Protein AF-A0AAN4Z8F4-F1 (afdb_monomer_lite)

Structure (mmCIF, N/CA/C/O backbone):
data_AF-A0AAN4Z8F4-F1
#
_entry.id   AF-A0AAN4Z8F4-F1
#
loop_
_atom_site.group_PDB
_atom_site.id
_atom_site.type_symbol
_atom_site.label_atom_id
_atom_site.label_alt_id
_atom_site.label_comp_id
_atom_site.label_asym_id
_atom_site.label_entity_id
_atom_site.label_seq_id
_atom_site.pdbx_PDB_ins_code
_atom_site.Cartn_x
_atom_site.Cartn_y
_atom_site.Cartn_z
_atom_site.occupancy
_atom_site.B_iso_or_equiv
_atom_site.auth_seq_id
_atom_site.auth_comp_id
_atom_site.auth_asym_id
_atom_site.auth_atom_id
_atom_site.pdbx_PDB_model_num
ATOM 1 N N . VAL A 1 1 ? -68.198 -6.131 47.962 1.00 41.53 1 VAL A N 1
ATOM 2 C CA . VAL A 1 1 ? -67.779 -7.449 48.495 1.00 41.53 1 VAL A CA 1
ATOM 3 C C . VAL A 1 1 ? -66.376 -7.257 49.065 1.00 41.53 1 VAL A C 1
ATOM 5 O O . VAL A 1 1 ? -65.477 -6.987 48.289 1.00 41.53 1 VAL A O 1
ATOM 8 N N . PHE A 1 2 ? -66.270 -6.880 50.350 1.00 31.88 2 PHE A N 1
ATOM 9 C CA . PHE A 1 2 ? -65.796 -7.750 51.455 1.00 31.88 2 PHE A CA 1
ATOM 10 C C . PHE A 1 2 ? -64.406 -8.346 51.156 1.00 31.88 2 PHE A C 1
ATOM 12 O O . PHE A 1 2 ? -64.279 -9.039 50.162 1.00 31.88 2 PHE A O 1
ATOM 19 N N . ARG A 1 3 ? -63.332 -8.203 51.939 1.00 39.84 3 ARG A N 1
ATOM 20 C CA . ARG A 1 3 ? -63.046 -7.746 53.318 1.00 39.84 3 ARG A CA 1
ATOM 21 C C . ARG A 1 3 ? -61.502 -7.588 53.321 1.00 39.84 3 ARG A C 1
ATOM 23 O O . ARG A 1 3 ? -60.828 -8.451 52.782 1.00 39.84 3 ARG A O 1
ATOM 30 N N . MET A 1 4 ? -60.896 -6.451 53.650 1.00 32.91 4 MET A N 1
ATOM 31 C CA . MET A 1 4 ? -60.556 -5.985 55.000 1.00 32.91 4 MET A CA 1
ATOM 32 C C . MET A 1 4 ? -59.825 -7.013 55.885 1.00 32.91 4 MET A C 1
ATOM 34 O O . MET A 1 4 ? -60.344 -8.108 56.085 1.00 32.91 4 MET A O 1
ATOM 38 N N . GLN A 1 5 ? -58.757 -6.509 56.530 1.00 41.78 5 GLN A N 1
ATOM 39 C CA . GLN A 1 5 ? -58.074 -6.942 57.769 1.00 41.78 5 GLN A CA 1
ATOM 40 C C . GLN A 1 5 ? -56.706 -7.623 57.578 1.00 41.78 5 GLN A C 1
ATOM 42 O O . GLN A 1 5 ? -56.549 -8.465 56.713 1.00 41.78 5 GLN A O 1
ATOM 47 N N . SER A 1 6 ? -55.678 -7.351 58.382 1.00 38.28 6 SER A N 1
ATOM 48 C CA . SER A 1 6 ? -55.498 -6.386 59.473 1.00 38.28 6 SER A CA 1
ATOM 49 C C . SER A 1 6 ? -54.029 -6.422 59.907 1.00 38.28 6 SER A C 1
ATOM 51 O O . SER A 1 6 ? -53.338 -7.422 59.745 1.00 38.28 6 SER A O 1
ATOM 53 N N . ALA A 1 7 ? -53.610 -5.311 60.501 1.00 40.69 7 ALA A N 1
ATOM 54 C CA . ALA A 1 7 ? -52.393 -5.073 61.250 1.00 40.69 7 ALA A CA 1
ATOM 55 C C . ALA A 1 7 ? -51.992 -6.172 62.252 1.00 40.69 7 ALA A C 1
ATOM 57 O O . ALA A 1 7 ? -52.828 -6.685 62.995 1.00 40.69 7 ALA A O 1
ATOM 58 N N . ALA A 1 8 ? -50.678 -6.353 62.397 1.00 39.94 8 ALA A N 1
ATOM 59 C CA . ALA A 1 8 ? -50.023 -6.586 63.682 1.00 39.94 8 ALA A CA 1
ATOM 60 C C . ALA A 1 8 ? -48.643 -5.895 63.631 1.00 39.94 8 ALA A C 1
ATOM 62 O O . ALA A 1 8 ? -47.833 -6.179 62.760 1.00 39.94 8 ALA A O 1
ATOM 63 N N . LEU A 1 9 ? -48.467 -4.749 64.288 1.00 38.50 9 LEU A N 1
ATOM 64 C CA . LEU A 1 9 ? -48.119 -4.566 65.704 1.00 38.50 9 LEU A CA 1
ATOM 65 C C . LEU A 1 9 ? -46.617 -4.764 66.024 1.00 38.50 9 LEU A C 1
ATOM 67 O O . LEU A 1 9 ? -46.142 -5.877 66.172 1.00 38.50 9 LEU A O 1
ATOM 71 N N . ARG A 1 10 ? -45.950 -3.621 66.252 1.00 35.56 10 ARG A N 1
ATOM 72 C CA . ARG A 1 10 ? -45.164 -3.263 67.458 1.00 35.56 10 ARG A CA 1
ATOM 73 C C . ARG A 1 10 ? -44.037 -4.203 67.938 1.00 35.56 10 ARG A C 1
ATOM 75 O O . ARG A 1 10 ? -44.309 -5.199 68.585 1.00 35.56 10 ARG A O 1
ATOM 82 N N . SER A 1 11 ? -42.798 -3.702 67.865 1.00 41.41 11 SER A N 1
ATOM 83 C CA . SER A 1 11 ? -41.860 -3.478 69.002 1.00 41.41 11 SER A CA 1
ATOM 84 C C . SER A 1 11 ? -40.535 -2.975 68.404 1.00 41.41 11 SER A C 1
ATOM 86 O O . SER A 1 11 ? -39.955 -3.676 67.588 1.00 41.41 11 SER A O 1
ATOM 88 N N . LEU A 1 12 ? -40.030 -1.750 68.562 1.00 37.34 12 LEU A N 1
ATOM 89 C CA . LEU A 1 12 ? -39.733 -0.895 69.719 1.00 37.34 12 LEU A CA 1
ATOM 90 C C . LEU A 1 12 ? -38.839 -1.523 70.812 1.00 37.34 12 LEU A C 1
ATOM 92 O O . LEU A 1 12 ? -39.329 -2.114 71.765 1.00 37.34 12 LEU A O 1
ATOM 96 N N . ILE A 1 13 ? -37.534 -1.248 70.660 1.00 42.50 13 ILE A N 1
ATOM 97 C CA . ILE A 1 13 ? -36.515 -0.903 71.675 1.00 42.50 13 ILE A CA 1
ATOM 98 C C . ILE A 1 13 ? -36.257 -1.910 72.813 1.00 42.50 13 ILE A C 1
ATOM 100 O O . ILE A 1 13 ? -37.060 -2.034 73.739 1.00 42.50 13 ILE A O 1
ATOM 104 N N . ARG A 1 14 ? -35.005 -2.404 72.894 1.00 41.78 14 ARG A N 1
ATOM 105 C CA . ARG A 1 14 ? -34.156 -2.190 74.088 1.00 41.78 14 ARG A CA 1
ATOM 106 C C . ARG A 1 14 ? -32.675 -2.572 73.922 1.00 41.78 14 ARG A C 1
ATOM 108 O O . ARG A 1 14 ? -32.365 -3.700 73.584 1.00 41.78 14 ARG A O 1
ATOM 115 N N . ARG A 1 15 ? -31.836 -1.596 74.312 1.00 37.66 15 ARG A N 1
ATOM 116 C CA . ARG A 1 15 ? -30.641 -1.654 75.192 1.00 37.66 15 ARG A CA 1
ATOM 117 C C . ARG A 1 15 ? -29.497 -2.601 74.801 1.00 37.66 15 ARG A C 1
ATOM 119 O O . ARG A 1 15 ? -29.653 -3.807 74.793 1.00 37.66 15 ARG A O 1
ATOM 126 N N . VAL A 1 16 ? -28.342 -2.047 74.417 1.00 38.72 16 VAL A N 1
ATOM 127 C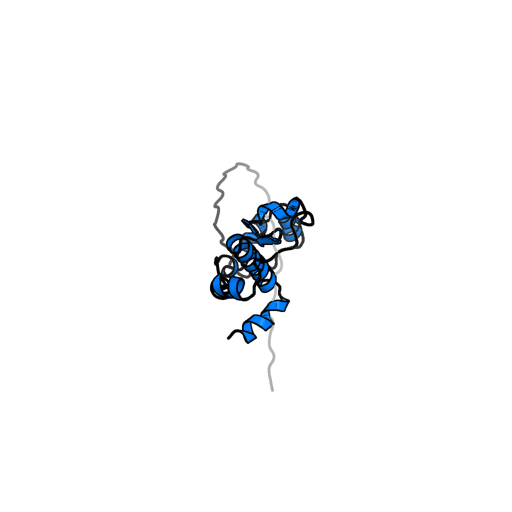 CA . VAL A 1 16 ? -27.219 -1.614 75.292 1.00 38.72 16 VAL A CA 1
ATOM 128 C C . VAL A 1 16 ? -26.568 -2.787 76.026 1.00 38.72 16 VAL A C 1
ATOM 130 O O . VAL A 1 16 ? -27.087 -3.257 77.033 1.00 38.72 16 VAL A O 1
ATOM 133 N N . ALA A 1 17 ? -25.366 -3.143 75.574 1.00 36.16 17 ALA A N 1
ATOM 134 C CA . ALA A 1 17 ? -24.297 -3.644 76.423 1.00 36.16 17 ALA A CA 1
ATOM 135 C C . ALA A 1 17 ? -22.978 -3.020 75.951 1.00 36.16 17 ALA A C 1
ATOM 137 O O . ALA A 1 17 ? -22.601 -3.083 74.783 1.00 36.16 17 ALA A O 1
ATOM 138 N N . SER A 1 18 ? -22.347 -2.334 76.888 1.00 38.56 18 SER A N 1
ATOM 139 C CA . SER A 1 18 ? -21.051 -1.683 76.817 1.00 38.56 18 SER A CA 1
ATOM 140 C C . SER A 1 18 ? -19.891 -2.670 76.960 1.00 38.56 18 SER A C 1
ATOM 142 O O . SER A 1 18 ? -19.997 -3.635 77.709 1.00 38.56 18 SER A O 1
ATOM 144 N N . SER A 1 19 ? -18.742 -2.236 76.438 1.00 34.00 19 SER A N 1
ATOM 145 C CA . SER A 1 19 ? -17.382 -2.495 76.937 1.00 34.00 19 SER A CA 1
ATOM 146 C C . SER A 1 19 ? -16.700 -3.818 76.582 1.00 34.00 19 SER A C 1
ATOM 148 O O . SER A 1 19 ? -17.149 -4.900 76.937 1.00 34.00 19 SER A O 1
ATOM 150 N N . GLY A 1 20 ? -15.516 -3.690 75.973 1.00 37.38 20 GLY A N 1
ATOM 151 C CA . GLY A 1 20 ? -14.545 -4.773 75.835 1.00 37.38 20 GLY A CA 1
ATOM 152 C C . GLY A 1 20 ? -13.494 -4.511 74.757 1.00 37.38 20 GLY A C 1
ATOM 153 O O . GLY A 1 20 ? -13.570 -5.074 73.673 1.00 37.38 20 GLY A O 1
ATOM 154 N N . MET A 1 21 ? -12.505 -3.662 75.043 1.00 37.97 21 MET A N 1
ATOM 155 C CA . MET A 1 21 ? -11.279 -3.556 74.240 1.00 37.97 21 MET A CA 1
ATOM 156 C C . MET A 1 21 ? -10.522 -4.895 74.240 1.00 37.97 21 MET A C 1
ATOM 158 O O . MET A 1 21 ? -10.235 -5.420 75.316 1.00 37.97 21 MET A O 1
ATOM 162 N N . ARG A 1 22 ? -10.099 -5.380 73.063 1.00 37.72 22 ARG A N 1
ATOM 163 C CA . ARG A 1 22 ? -8.777 -6.003 72.841 1.00 37.72 22 ARG A CA 1
ATOM 164 C C . ARG A 1 22 ? -8.470 -6.133 71.347 1.00 37.72 22 ARG A C 1
ATOM 166 O O . ARG A 1 22 ? -9.309 -6.540 70.557 1.00 37.72 22 ARG A O 1
ATOM 173 N N . ALA A 1 23 ? -7.251 -5.725 71.009 1.00 34.12 23 ALA A N 1
ATOM 174 C CA . ALA A 1 23 ? -6.645 -5.714 69.685 1.00 34.12 23 ALA A CA 1
ATOM 175 C C . ALA A 1 23 ? -5.978 -7.060 69.333 1.00 34.12 23 ALA A C 1
ATOM 177 O O . ALA A 1 23 ? -5.882 -7.937 70.191 1.00 34.12 23 ALA A O 1
ATOM 178 N N . MET A 1 24 ? -5.414 -7.102 68.114 1.00 37.00 24 MET A N 1
ATOM 179 C CA . MET A 1 24 ? -4.608 -8.141 67.432 1.00 37.00 24 MET A CA 1
ATOM 180 C C . MET A 1 24 ? -5.431 -8.922 66.394 1.00 37.00 24 MET A C 1
ATOM 182 O O . MET A 1 24 ? -6.314 -9.694 66.733 1.00 37.00 24 MET A O 1
ATOM 186 N N . SER A 1 25 ? -5.336 -8.560 65.112 1.00 42.19 25 SER A N 1
ATOM 187 C CA . SER A 1 25 ? -4.244 -8.885 64.171 1.00 42.19 25 SER A CA 1
ATOM 188 C C . SER A 1 25 ? -4.228 -10.369 63.811 1.00 42.19 25 SER A C 1
ATOM 190 O O . SER A 1 25 ? -3.771 -11.213 64.575 1.00 42.19 25 SER A O 1
ATOM 192 N N . GLY A 1 26 ? -4.742 -10.649 62.616 1.00 36.78 26 GLY A N 1
ATOM 193 C CA . GLY A 1 26 ? -4.775 -11.956 61.982 1.00 36.78 26 GLY A CA 1
ATOM 194 C C . GLY A 1 26 ? -5.177 -11.768 60.527 1.00 36.78 26 GLY A C 1
ATOM 195 O O . GLY A 1 26 ? -6.353 -11.827 60.185 1.00 36.78 26 GLY A O 1
ATOM 196 N N . ASN A 1 27 ? -4.189 -11.462 59.684 1.00 45.62 27 ASN A N 1
ATOM 197 C CA . ASN A 1 27 ? -4.324 -11.488 58.234 1.00 45.62 27 ASN A CA 1
ATOM 198 C C . ASN A 1 27 ? -4.826 -12.869 57.799 1.00 45.62 27 ASN A C 1
ATOM 200 O O . ASN A 1 27 ? -4.144 -13.875 57.979 1.00 45.62 27 ASN A O 1
ATOM 204 N N . SER A 1 28 ? -5.991 -12.914 57.170 1.00 39.22 28 SER A N 1
ATOM 205 C CA . SER A 1 28 ? -6.374 -13.995 56.267 1.00 39.22 28 SER A CA 1
ATOM 206 C C . SER A 1 28 ? -7.243 -13.379 55.188 1.00 39.22 28 SER A C 1
ATOM 208 O O . SER A 1 28 ? -8.467 -13.335 55.271 1.00 39.22 28 SER A O 1
ATOM 210 N N . ALA A 1 29 ? -6.554 -12.825 54.192 1.00 32.88 29 ALA A N 1
ATOM 211 C CA . ALA A 1 29 ? -7.127 -12.464 52.913 1.00 32.88 29 ALA A CA 1
ATOM 212 C C . ALA A 1 29 ? -7.608 -13.754 52.237 1.00 32.88 29 ALA A C 1
ATOM 214 O O . ALA A 1 29 ? -6.878 -14.398 51.487 1.00 32.88 29 ALA A O 1
ATOM 215 N N . ALA A 1 30 ? -8.844 -14.149 52.531 1.00 32.59 30 ALA A N 1
ATOM 216 C CA . ALA A 1 30 ? -9.597 -15.032 51.664 1.00 32.59 30 ALA A CA 1
ATOM 217 C C . ALA A 1 30 ? -9.929 -14.221 50.407 1.00 32.59 30 ALA A C 1
ATOM 219 O O . ALA A 1 30 ? -10.954 -13.544 50.329 1.00 32.59 30 ALA A O 1
ATOM 220 N N . ALA A 1 31 ? -9.004 -14.244 49.448 1.00 33.09 31 ALA A N 1
ATOM 221 C CA . ALA A 1 31 ? -9.248 -13.844 48.075 1.00 33.09 31 ALA A CA 1
ATOM 222 C C . ALA A 1 31 ? -10.263 -14.830 47.481 1.00 33.09 31 ALA A C 1
ATOM 224 O O . ALA A 1 31 ? -9.918 -15.790 46.794 1.00 33.09 31 ALA A O 1
ATOM 225 N N . GLY A 1 32 ? -11.536 -14.614 47.807 1.00 33.81 32 GLY A N 1
ATOM 226 C CA . GLY A 1 32 ? -12.635 -15.124 47.017 1.00 33.81 32 GLY A CA 1
ATOM 227 C C . GLY A 1 32 ? -12.492 -14.506 45.637 1.00 33.81 32 GLY A C 1
ATOM 228 O O . GLY A 1 32 ? -12.761 -13.320 45.459 1.00 33.81 32 GLY A O 1
ATOM 229 N N . SER A 1 33 ? -12.004 -15.307 44.693 1.00 39.81 33 SER A N 1
ATOM 230 C CA . SER A 1 33 ? -12.079 -15.052 43.259 1.00 39.81 33 SER A CA 1
ATOM 231 C C . SER A 1 33 ? -13.556 -14.974 42.875 1.00 39.81 33 SER A C 1
ATOM 233 O O . SER A 1 33 ? -14.169 -15.939 42.419 1.00 39.81 33 SER A O 1
ATOM 235 N N . ALA A 1 34 ? -14.163 -13.825 43.153 1.00 35.28 34 ALA A N 1
ATOM 236 C CA . ALA A 1 34 ? -15.423 -13.429 42.573 1.00 35.28 34 ALA A CA 1
ATOM 237 C C . ALA A 1 34 ? -15.101 -13.025 41.137 1.00 35.28 34 ALA A C 1
ATOM 239 O O . ALA A 1 34 ? -14.854 -11.857 40.852 1.00 35.28 34 ALA A O 1
ATOM 240 N N . ALA A 1 35 ? -15.041 -14.014 40.245 1.00 41.94 35 ALA A N 1
ATOM 241 C CA . ALA A 1 35 ? -15.225 -13.756 38.828 1.00 41.94 35 ALA A CA 1
ATOM 242 C C . ALA A 1 35 ? -16.566 -13.014 38.696 1.00 41.94 35 ALA A C 1
ATOM 244 O O . ALA A 1 35 ? -17.605 -13.594 39.040 1.00 41.94 35 ALA A O 1
ATOM 245 N N . PRO A 1 36 ? -16.583 -11.728 38.306 1.00 42.72 36 PRO A N 1
ATOM 246 C CA . PRO A 1 36 ? -17.844 -11.048 38.140 1.00 42.72 36 PRO A CA 1
ATOM 247 C C . PRO A 1 36 ? -18.488 -11.604 36.870 1.00 42.72 36 PRO A C 1
ATOM 249 O O . PRO A 1 36 ? -17.849 -11.758 35.832 1.00 42.72 36 PRO A O 1
ATOM 252 N N . ASN A 1 37 ? -19.761 -11.962 37.008 1.00 38.97 37 ASN A N 1
ATOM 253 C CA . ASN A 1 37 ? -20.666 -12.316 35.924 1.00 38.97 37 ASN A CA 1
ATOM 254 C C . ASN A 1 37 ? -20.463 -11.377 34.722 1.00 38.97 37 ASN A C 1
ATOM 256 O O . ASN A 1 37 ? -20.580 -10.163 34.876 1.00 38.97 37 ASN A O 1
ATOM 260 N N . LEU A 1 38 ? -20.205 -11.953 33.544 1.00 45.44 38 LEU A N 1
ATOM 261 C CA . LEU A 1 38 ? -20.093 -11.279 32.247 1.00 45.44 38 LEU A CA 1
ATOM 262 C C . LEU A 1 38 ? -21.444 -10.668 31.834 1.00 45.44 38 LEU A C 1
ATOM 264 O O . LEU A 1 38 ? -22.143 -11.170 30.957 1.00 45.44 38 LEU A O 1
ATOM 268 N N . ARG A 1 39 ? -21.840 -9.574 32.479 1.00 44.50 39 ARG A N 1
ATOM 269 C CA . ARG A 1 39 ? -22.588 -8.520 31.798 1.00 44.50 39 ARG A CA 1
ATOM 270 C C . ARG A 1 39 ? -21.548 -7.514 31.336 1.00 44.50 39 ARG A C 1
ATOM 272 O O . ARG A 1 39 ? -20.716 -7.103 32.135 1.00 44.50 39 ARG A O 1
ATOM 279 N N . LEU A 1 40 ? -21.582 -7.179 30.050 1.00 58.19 40 LEU A N 1
ATOM 280 C CA . LEU A 1 40 ? -20.794 -6.119 29.425 1.00 58.19 40 LEU A CA 1
ATOM 281 C C . LEU A 1 40 ? -21.132 -4.786 30.118 1.00 58.19 40 LEU A C 1
ATOM 283 O O . LEU A 1 40 ? -22.006 -4.043 29.678 1.00 58.19 40 LEU A O 1
ATOM 287 N N . GLU A 1 41 ? -20.518 -4.532 31.271 1.00 67.81 41 GLU A N 1
ATOM 288 C CA . GLU A 1 41 ? -20.572 -3.246 31.957 1.00 67.81 41 GLU A CA 1
ATOM 289 C C . GLU A 1 41 ? -19.883 -2.242 31.034 1.00 67.81 41 GLU A C 1
ATOM 291 O O . GLU A 1 41 ? -18.716 -2.405 30.681 1.00 67.81 41 GLU A O 1
ATOM 296 N N . ILE A 1 42 ? -20.622 -1.232 30.582 1.00 75.81 42 ILE A N 1
ATOM 297 C CA . ILE A 1 42 ? -20.086 -0.188 29.708 1.00 75.81 42 ILE A CA 1
ATOM 298 C C . ILE A 1 42 ? -18.902 0.465 30.443 1.00 75.81 42 ILE A C 1
ATOM 300 O O . ILE A 1 42 ? -19.065 0.870 31.600 1.00 75.81 42 ILE A O 1
ATOM 304 N N . PRO A 1 43 ? -17.712 0.577 29.824 1.00 81.06 43 PRO A N 1
ATOM 305 C CA . PRO A 1 43 ? -16.546 1.126 30.502 1.00 81.06 43 PRO A CA 1
ATOM 306 C C . PRO A 1 43 ? -16.815 2.561 30.971 1.00 81.06 43 PRO A C 1
ATOM 308 O O . PRO A 1 43 ? -17.318 3.400 30.222 1.00 81.06 43 PRO A O 1
ATOM 311 N N . SER A 1 44 ? -16.462 2.853 32.226 1.00 85.94 44 SER A N 1
ATOM 312 C CA . SER A 1 44 ? -16.602 4.197 32.793 1.00 85.94 44 SER A CA 1
ATOM 313 C C . SER A 1 44 ? -15.709 5.210 32.066 1.00 85.94 44 SER A C 1
ATOM 315 O O . SER A 1 44 ? -14.661 4.852 31.521 1.00 85.94 44 SER A O 1
ATOM 317 N N . ALA A 1 45 ? -16.083 6.495 32.094 1.00 85.06 45 ALA A N 1
ATOM 318 C CA . ALA A 1 45 ? -15.330 7.565 31.430 1.00 85.06 45 ALA A CA 1
ATOM 319 C C . ALA A 1 45 ? -13.845 7.600 31.850 1.00 85.06 45 ALA A C 1
ATOM 321 O O . ALA A 1 45 ? -12.964 7.752 31.004 1.00 85.06 45 ALA A O 1
ATOM 322 N N . ASP A 1 46 ? -13.555 7.352 33.130 1.00 83.50 46 ASP A N 1
ATOM 323 C CA . ASP A 1 46 ? -12.184 7.273 33.650 1.00 83.50 46 ASP A CA 1
ATOM 324 C C . ASP A 1 46 ? -11.405 6.081 33.071 1.00 83.50 46 ASP A C 1
ATOM 326 O O . ASP A 1 46 ? -10.192 6.151 32.874 1.00 83.50 46 ASP A O 1
ATOM 330 N N . THR A 1 47 ? -12.091 4.969 32.796 1.00 82.75 47 THR A N 1
ATOM 331 C CA . THR A 1 47 ? -11.497 3.766 32.192 1.00 82.75 47 THR A CA 1
ATOM 332 C C . THR A 1 47 ? -11.170 4.005 30.721 1.00 82.75 47 THR A C 1
ATOM 334 O O . THR A 1 47 ? -10.095 3.614 30.268 1.00 82.75 47 THR A O 1
ATOM 337 N N . LEU A 1 48 ? -12.031 4.727 29.997 1.00 83.19 48 LEU A N 1
ATOM 338 C CA . LEU A 1 48 ? -11.761 5.158 28.622 1.00 83.19 48 LEU A CA 1
ATOM 339 C C . LEU A 1 48 ? -10.569 6.124 28.553 1.00 83.19 48 LEU A C 1
ATOM 341 O O . LEU A 1 48 ? -9.690 5.947 27.712 1.00 83.19 48 LEU A O 1
ATOM 345 N N . GLN A 1 49 ? -10.477 7.087 29.478 1.00 85.19 49 GLN A N 1
ATOM 346 C CA . GLN A 1 49 ? -9.323 7.993 29.564 1.00 85.19 49 GLN A CA 1
ATOM 347 C C . GLN A 1 49 ? -8.012 7.245 29.841 1.00 85.19 49 GLN A C 1
ATOM 349 O O . GLN A 1 49 ? -6.981 7.547 29.238 1.00 85.19 49 GLN A O 1
ATOM 354 N N . LYS A 1 50 ? -8.046 6.236 30.721 1.00 84.12 50 LYS A N 1
ATOM 355 C CA . LYS A 1 50 ? -6.893 5.359 30.984 1.00 84.12 50 LYS A CA 1
ATOM 356 C C . LYS A 1 50 ? -6.533 4.503 29.766 1.00 84.12 50 LYS A C 1
ATOM 358 O O . LYS A 1 50 ? -5.347 4.282 29.519 1.00 84.12 50 LYS A O 1
ATOM 363 N N . GLY A 1 51 ? -7.529 4.088 28.983 1.00 77.81 51 GLY A N 1
ATOM 364 C CA . GLY A 1 51 ? -7.358 3.350 27.730 1.00 77.81 51 GLY A CA 1
ATOM 365 C C . GLY A 1 51 ? -6.508 4.086 26.689 1.00 77.81 51 GLY A C 1
ATOM 366 O O . GLY A 1 51 ? -5.748 3.442 25.971 1.00 77.81 51 GLY A O 1
ATOM 367 N N . THR A 1 52 ? -6.547 5.423 26.661 1.00 79.12 52 THR A N 1
ATOM 368 C CA . THR A 1 52 ? -5.722 6.239 25.748 1.00 79.12 52 THR A CA 1
ATOM 369 C C . THR A 1 52 ? -4.221 6.078 26.002 1.00 79.12 52 T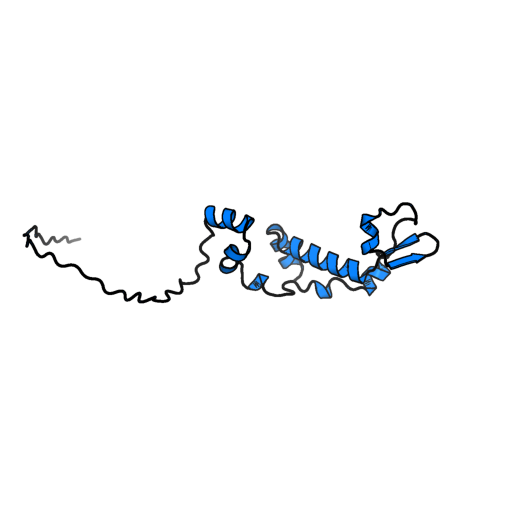HR A C 1
ATOM 371 O O . THR A 1 52 ? -3.425 6.123 25.068 1.00 79.12 52 THR A O 1
ATOM 374 N N . VAL A 1 53 ? -3.821 5.890 27.264 1.00 83.56 53 VAL A N 1
ATOM 375 C CA . VAL A 1 53 ? -2.411 5.720 27.662 1.00 83.56 53 VAL A CA 1
ATOM 376 C C . VAL A 1 53 ? -2.021 4.241 27.679 1.00 83.56 53 VAL A C 1
ATOM 378 O O . VAL A 1 53 ? -0.881 3.895 27.375 1.00 83.56 53 VAL A O 1
ATOM 381 N N . GLN A 1 54 ? -2.960 3.360 28.035 1.00 82.31 54 GLN A N 1
ATOM 382 C CA . GLN A 1 54 ? -2.744 1.918 28.118 1.00 82.31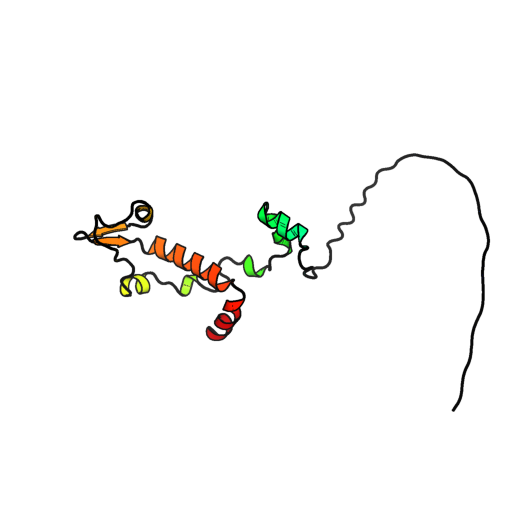 54 GLN A CA 1
ATOM 383 C C . GLN A 1 54 ? -3.924 1.152 27.501 1.00 82.31 54 GLN A C 1
ATOM 385 O O . GLN A 1 54 ? -4.901 0.859 28.197 1.00 82.31 54 GLN A O 1
ATOM 390 N N . PRO A 1 55 ? -3.815 0.738 26.225 1.00 80.12 55 PRO A N 1
ATOM 391 C CA . PRO A 1 55 ? -4.896 0.049 25.516 1.00 80.12 55 PRO A CA 1
ATOM 392 C C . PRO A 1 55 ? -5.314 -1.272 26.175 1.00 80.12 55 PRO A C 1
ATOM 394 O O . PRO A 1 55 ? -6.456 -1.703 26.056 1.00 80.12 55 PRO A O 1
ATOM 397 N N . THR A 1 56 ? -4.406 -1.915 26.919 1.00 84.19 56 THR A N 1
ATOM 398 C CA . THR A 1 56 ? -4.639 -3.206 27.586 1.00 84.19 56 THR A CA 1
ATOM 399 C C . THR A 1 56 ? -5.796 -3.166 28.588 1.00 84.19 56 THR A C 1
ATOM 401 O O . THR A 1 56 ? -6.434 -4.192 28.809 1.00 84.19 56 THR A O 1
ATOM 404 N N . VAL A 1 57 ? -6.103 -1.996 29.162 1.00 84.94 57 VAL A N 1
ATOM 405 C CA . VAL A 1 57 ? -7.206 -1.813 30.125 1.00 84.94 57 VAL A CA 1
ATOM 406 C C . VAL A 1 57 ? -8.573 -2.070 29.479 1.00 84.94 57 VAL A C 1
ATOM 408 O O . VAL A 1 57 ? -9.516 -2.441 30.173 1.00 84.94 57 VAL A O 1
ATOM 411 N N . LEU A 1 58 ? -8.678 -1.924 28.154 1.00 83.50 58 LEU A N 1
ATOM 412 C CA . LEU A 1 58 ? -9.924 -2.125 27.416 1.00 83.50 58 LEU A CA 1
ATOM 413 C C . LEU A 1 58 ? -10.179 -3.586 27.031 1.00 83.50 58 LEU A C 1
ATOM 415 O O . LEU A 1 58 ? -11.312 -3.906 26.699 1.00 83.50 58 LEU A O 1
ATOM 419 N N . LYS A 1 59 ? -9.186 -4.485 27.131 1.00 82.88 59 LYS A N 1
ATOM 420 C CA . LYS A 1 59 ? -9.334 -5.905 26.746 1.00 82.88 59 LYS A CA 1
ATOM 421 C C . LYS A 1 59 ? -10.580 -6.602 27.319 1.00 82.88 59 LYS A C 1
ATOM 423 O O . LYS A 1 59 ? -11.229 -7.301 26.555 1.00 82.88 59 LYS A O 1
ATOM 428 N N . PRO A 1 60 ? -10.962 -6.419 28.600 1.00 84.12 60 PRO A N 1
ATOM 429 C CA . PRO A 1 60 ? -12.158 -7.063 29.156 1.00 84.12 60 PRO A CA 1
ATOM 430 C C . PRO A 1 60 ? -13.482 -6.569 28.553 1.00 84.12 60 PRO A C 1
ATOM 432 O O . PRO A 1 60 ? -14.514 -7.195 28.771 1.00 84.12 60 PRO A O 1
ATOM 435 N N . TYR A 1 61 ? -13.453 -5.434 27.849 1.00 80.44 61 TYR A N 1
ATOM 436 C CA . TYR A 1 61 ? -14.606 -4.775 27.234 1.00 80.44 61 TYR A CA 1
ATOM 437 C C . TYR A 1 61 ? -14.627 -4.927 25.705 1.00 80.44 61 TYR A C 1
ATOM 439 O O . TYR A 1 61 ? -15.514 -4.377 25.060 1.00 80.44 61 TYR A O 1
ATOM 447 N N . VAL A 1 62 ? -13.637 -5.612 25.122 1.00 80.25 62 VAL A N 1
ATOM 448 C CA . VAL A 1 62 ? -13.578 -5.906 23.687 1.00 80.25 62 VAL A CA 1
ATOM 449 C C . VAL A 1 62 ? -14.275 -7.238 23.437 1.00 80.25 62 VAL A C 1
ATOM 451 O O . VAL A 1 62 ? -14.042 -8.211 24.153 1.00 80.25 62 VAL A O 1
ATOM 454 N N . ASP A 1 63 ? -15.126 -7.283 22.415 1.00 80.31 63 ASP A N 1
ATOM 455 C CA . ASP A 1 63 ? -15.827 -8.504 22.035 1.00 80.31 63 ASP A CA 1
ATOM 456 C C . ASP A 1 63 ? -14.844 -9.581 21.555 1.00 80.31 63 ASP A C 1
ATOM 458 O O . ASP A 1 63 ? -13.938 -9.316 20.764 1.00 80.31 63 ASP A O 1
ATOM 462 N N . ALA A 1 64 ? -15.074 -10.831 21.969 1.00 78.75 64 ALA A N 1
ATOM 463 C CA . ALA A 1 64 ? -14.251 -11.982 21.579 1.00 78.75 64 ALA A CA 1
ATOM 464 C C . ALA A 1 64 ? -14.238 -12.240 20.056 1.00 78.75 64 ALA A C 1
ATOM 466 O O . ALA A 1 64 ? -13.392 -12.969 19.542 1.00 78.75 64 ALA A O 1
ATOM 467 N N . GLU A 1 65 ? -15.174 -11.651 19.307 1.00 73.44 65 GLU A N 1
ATOM 468 C CA . GLU A 1 65 ? -15.167 -11.686 17.844 1.00 73.44 65 GLU A CA 1
ATOM 469 C C . GLU A 1 65 ? -13.990 -10.910 17.246 1.00 73.44 65 GLU A C 1
ATOM 471 O O . GLU A 1 65 ? -13.440 -11.345 16.236 1.00 73.44 65 GLU A O 1
ATOM 476 N N . LEU A 1 66 ? -13.558 -9.822 17.891 1.00 75.19 66 LEU A N 1
ATOM 477 C CA . LEU A 1 66 ? -12.445 -8.989 17.432 1.00 75.19 66 LEU A CA 1
ATOM 478 C C . LEU A 1 66 ? -11.074 -9.650 17.664 1.00 75.19 66 LEU A C 1
ATOM 480 O O . LEU A 1 66 ? -10.070 -9.196 17.121 1.00 75.19 66 LEU A O 1
ATOM 484 N N . GLU A 1 67 ? -11.023 -10.734 18.447 1.00 76.69 67 GLU A N 1
ATOM 485 C CA . GLU A 1 67 ? -9.817 -11.555 18.630 1.00 76.69 67 GLU A CA 1
ATOM 486 C C . GLU A 1 67 ? -9.566 -12.517 17.456 1.00 76.69 67 GLU A C 1
ATOM 488 O O . GLU A 1 67 ? -8.487 -13.102 17.355 1.00 76.69 67 GL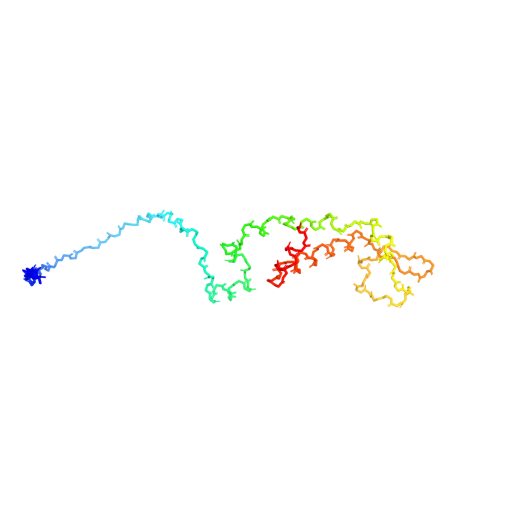U A O 1
ATOM 493 N N . LYS A 1 68 ? -10.540 -12.704 16.554 1.00 79.50 68 LYS A N 1
ATOM 494 C CA . LYS A 1 68 ? -10.373 -13.559 15.373 1.00 79.50 68 LYS A CA 1
ATOM 495 C C . LYS A 1 68 ? -9.558 -12.825 14.303 1.00 79.50 68 LYS A C 1
ATOM 497 O O . LYS A 1 68 ? -9.960 -11.763 13.841 1.00 79.50 68 LYS A O 1
ATOM 502 N N . GLU A 1 69 ? -8.464 -13.448 13.859 1.00 70.31 69 GLU A N 1
ATOM 503 C CA . GLU A 1 69 ? -7.518 -12.901 12.864 1.00 70.31 69 GLU A CA 1
ATOM 504 C C . GLU A 1 69 ? -8.180 -12.457 11.544 1.00 70.31 69 GLU A C 1
ATOM 506 O O . GLU A 1 69 ? -7.785 -11.446 10.970 1.00 70.31 69 GLU A O 1
ATOM 511 N N . ASP A 1 70 ? -9.204 -13.173 11.069 1.00 75.25 70 ASP A N 1
ATOM 512 C CA . ASP A 1 70 ? -9.949 -12.813 9.856 1.00 75.25 70 ASP A CA 1
ATOM 513 C C . ASP A 1 70 ? -11.459 -12.960 10.071 1.00 75.25 70 ASP A C 1
ATOM 515 O O . ASP A 1 70 ? -12.112 -13.867 9.555 1.00 75.25 70 ASP A O 1
ATOM 519 N N . LEU A 1 71 ? -12.024 -12.070 10.891 1.00 72.25 71 LEU A N 1
ATOM 520 C CA . LEU A 1 71 ? -13.457 -12.058 11.205 1.00 72.25 71 LEU A CA 1
ATOM 521 C C . LEU A 1 71 ? -14.352 -11.860 9.963 1.00 72.25 71 LEU A C 1
ATOM 523 O O . LEU A 1 71 ? -15.515 -12.258 9.980 1.00 72.25 71 LEU A O 1
ATOM 527 N N . PHE A 1 72 ? -13.831 -11.235 8.904 1.00 72.56 72 PHE A N 1
ATOM 528 C CA . PHE A 1 72 ? -14.615 -10.785 7.748 1.00 72.56 72 PHE A CA 1
ATOM 529 C C . PHE A 1 72 ? -14.232 -11.474 6.429 1.00 72.56 72 PHE A C 1
ATOM 531 O O . PHE A 1 72 ? -14.765 -11.102 5.385 1.00 72.56 72 PHE A O 1
ATOM 538 N N . GLY A 1 73 ? -13.317 -12.449 6.444 1.00 78.69 73 GLY A N 1
ATOM 539 C CA . GLY A 1 73 ? -12.866 -13.132 5.227 1.00 78.69 73 GLY A CA 1
ATOM 540 C C . GLY A 1 73 ? -12.155 -12.200 4.243 1.00 78.69 73 GLY A C 1
ATOM 541 O O . GLY A 1 73 ? -12.266 -12.363 3.031 1.00 78.69 73 GLY A O 1
ATOM 542 N N . LEU A 1 74 ? -11.444 -11.182 4.732 1.00 78.69 74 LEU A N 1
ATOM 543 C CA . LEU A 1 74 ? -10.845 -10.137 3.891 1.00 78.69 74 LEU A CA 1
ATOM 544 C C . LEU A 1 74 ? -9.745 -10.680 2.981 1.00 78.69 74 LEU A C 1
ATOM 546 O O . LEU A 1 74 ? -9.445 -10.079 1.947 1.00 78.69 74 LEU A O 1
ATOM 550 N N . HIS A 1 75 ? -9.149 -11.811 3.357 1.00 80.06 75 HIS A N 1
ATOM 551 C CA . HIS A 1 75 ? -8.110 -12.454 2.568 1.00 80.06 75 HIS A CA 1
ATOM 552 C C . HIS A 1 75 ? -8.610 -12.998 1.227 1.00 80.06 75 HIS A C 1
ATOM 554 O O . HIS A 1 75 ? -7.828 -13.000 0.279 1.00 80.06 75 HIS A O 1
ATOM 560 N N . SER A 1 76 ? -9.873 -13.427 1.125 1.00 81.69 76 SER A N 1
ATOM 561 C CA . SER A 1 76 ? -10.436 -13.952 -0.129 1.00 81.69 76 SER A CA 1
ATOM 562 C C . SER A 1 76 ? -10.934 -12.856 -1.075 1.00 81.69 76 SER A C 1
ATOM 564 O O . SER A 1 76 ? -11.087 -13.103 -2.266 1.00 81.69 76 SER A O 1
ATOM 566 N N . LEU A 1 77 ? -11.160 -11.643 -0.561 1.00 80.62 77 LEU A N 1
ATOM 567 C CA . LEU A 1 77 ? -11.659 -10.503 -1.336 1.00 80.62 77 LEU A CA 1
ATOM 568 C C . LEU A 1 77 ? -10.567 -9.762 -2.117 1.00 80.62 77 LEU A C 1
ATOM 570 O O . LEU A 1 77 ? -10.885 -8.905 -2.937 1.00 80.62 77 LEU A O 1
ATOM 574 N N . VAL A 1 78 ? -9.289 -10.017 -1.824 1.00 84.69 78 VAL A N 1
ATOM 575 C CA . VAL A 1 78 ? -8.164 -9.302 -2.438 1.00 84.69 78 VAL A CA 1
ATOM 576 C C . VAL A 1 78 ? -7.162 -10.304 -3.004 1.00 84.69 78 VAL A C 1
ATOM 578 O O . VAL A 1 78 ? -6.225 -10.729 -2.320 1.00 84.69 78 VAL A O 1
ATOM 581 N N . ASN A 1 79 ? -7.346 -10.638 -4.281 1.00 91.88 79 ASN A N 1
ATOM 582 C CA . ASN A 1 79 ? -6.451 -11.505 -5.041 1.00 91.88 79 ASN A CA 1
ATOM 583 C C . ASN A 1 79 ? -5.369 -10.691 -5.760 1.00 91.88 79 ASN A C 1
ATOM 585 O O . ASN A 1 79 ? -5.646 -9.649 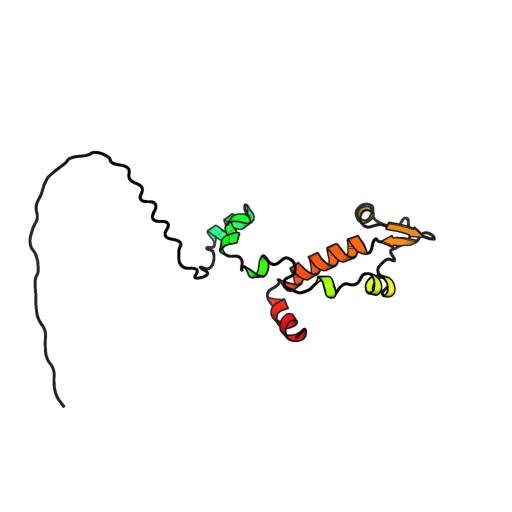-6.353 1.00 91.88 79 ASN A O 1
ATOM 589 N N . ILE A 1 80 ? -4.123 -11.178 -5.740 1.00 92.31 80 ILE A N 1
ATOM 590 C CA . ILE A 1 80 ? -3.001 -10.507 -6.422 1.00 92.31 80 ILE A CA 1
ATOM 591 C C . ILE A 1 80 ? -3.225 -10.486 -7.937 1.00 92.31 80 ILE A C 1
ATOM 593 O O . ILE A 1 80 ? -2.928 -9.478 -8.575 1.00 92.31 80 ILE A O 1
ATOM 597 N N . ASP A 1 81 ? -3.793 -11.556 -8.492 1.00 94.12 81 ASP A N 1
ATOM 598 C CA . ASP A 1 81 ? -4.076 -11.667 -9.924 1.00 94.12 81 ASP A CA 1
ATOM 599 C C . ASP A 1 81 ? -5.057 -10.576 -10.380 1.00 94.12 81 ASP A C 1
ATOM 601 O O . ASP A 1 81 ? -4.771 -9.831 -11.314 1.00 94.12 81 ASP A O 1
ATOM 605 N N . GLU A 1 82 ? -6.149 -10.370 -9.638 1.00 93.50 82 GLU A N 1
ATOM 606 C CA . GLU A 1 82 ? -7.117 -9.298 -9.908 1.00 93.50 82 GLU A CA 1
ATOM 607 C C . GLU A 1 82 ? -6.492 -7.903 -9.756 1.00 93.50 82 GLU A C 1
ATOM 609 O O . GLU A 1 82 ? -6.746 -7.004 -10.558 1.00 93.50 82 GLU A O 1
ATOM 614 N N . MET A 1 83 ? -5.622 -7.707 -8.757 1.00 93.62 83 MET A N 1
ATOM 615 C CA . MET A 1 83 ? -4.882 -6.450 -8.581 1.00 93.62 83 MET A CA 1
ATOM 616 C C . MET A 1 83 ? -3.921 -6.179 -9.747 1.00 93.62 83 MET A C 1
ATOM 618 O O . MET A 1 83 ? -3.717 -5.024 -10.147 1.00 93.62 83 MET A O 1
ATOM 622 N N . PHE A 1 84 ? -3.318 -7.238 -10.285 1.00 95.12 84 PHE A N 1
ATOM 623 C CA . PHE A 1 84 ? -2.429 -7.168 -11.432 1.00 95.12 84 PHE A CA 1
ATOM 624 C C . PHE A 1 84 ? -3.205 -6.808 -12.704 1.00 95.12 84 PHE A C 1
ATOM 626 O O . PHE A 1 84 ? -2.821 -5.856 -13.392 1.00 95.12 84 PHE A O 1
ATOM 633 N N . GLU A 1 85 ? -4.330 -7.478 -12.960 1.00 95.50 85 GLU A N 1
ATOM 634 C CA . GLU A 1 85 ? -5.237 -7.194 -14.082 1.00 95.50 85 GLU A CA 1
ATOM 635 C C . GLU A 1 85 ? -5.838 -5.783 -14.007 1.00 95.50 85 GLU A C 1
ATOM 637 O O . GLU A 1 85 ? -5.924 -5.078 -15.017 1.00 95.50 85 GLU A O 1
ATOM 642 N N . ALA A 1 86 ? -6.158 -5.310 -12.800 1.00 95.44 86 ALA A N 1
ATOM 643 C CA . ALA A 1 86 ? -6.622 -3.948 -12.547 1.00 95.44 86 ALA A CA 1
ATOM 644 C C . ALA A 1 86 ? -5.529 -2.875 -12.725 1.00 95.44 86 ALA A C 1
ATOM 646 O O . ALA A 1 86 ? -5.822 -1.682 -12.612 1.00 95.44 86 ALA A O 1
ATOM 647 N N . ARG A 1 87 ? -4.282 -3.265 -13.045 1.00 94.50 87 ARG A N 1
ATOM 648 C CA . ARG A 1 87 ? -3.137 -2.368 -13.295 1.00 94.50 87 ARG A CA 1
ATOM 649 C C . ARG A 1 87 ? -2.714 -1.539 -12.075 1.00 94.50 87 ARG A C 1
ATOM 651 O O . ARG A 1 87 ? -2.095 -0.488 -12.233 1.00 94.50 87 ARG A O 1
ATOM 658 N N . LEU A 1 88 ? -2.982 -2.026 -10.860 1.00 94.44 88 LEU A N 1
ATOM 659 C CA . LEU A 1 88 ? -2.662 -1.315 -9.611 1.00 94.44 88 LEU A CA 1
ATOM 660 C C . LEU A 1 88 ? -1.157 -1.148 -9.361 1.00 94.44 88 LEU A C 1
ATOM 662 O O . LEU A 1 88 ? -0.748 -0.261 -8.619 1.00 94.44 88 LEU A O 1
ATOM 666 N N . HIS A 1 89 ? -0.326 -1.988 -9.978 1.00 94.94 89 HIS A N 1
ATOM 667 C CA . HIS A 1 89 ? 1.126 -1.943 -9.821 1.00 94.94 89 HIS A CA 1
ATOM 668 C C . HIS A 1 89 ? 1.782 -0.756 -10.545 1.00 94.94 89 HIS A C 1
ATOM 670 O O . HIS A 1 89 ? 2.949 -0.473 -10.280 1.00 94.94 89 HIS A O 1
ATOM 676 N N . TYR A 1 90 ? 1.085 -0.050 -11.444 1.00 94.81 90 TYR A N 1
ATOM 677 C CA . TYR A 1 90 ? 1.659 1.094 -12.156 1.00 94.81 90 TYR A CA 1
ATOM 678 C C . TYR A 1 90 ? 1.625 2.372 -11.318 1.00 94.81 90 TYR A C 1
ATOM 680 O O . TYR A 1 90 ? 0.573 2.831 -10.878 1.00 94.81 90 TYR A O 1
ATOM 688 N N . GLY A 1 91 ? 2.794 2.981 -11.152 1.00 92.00 91 GLY A N 1
ATOM 689 C CA . GLY A 1 91 ? 2.962 4.273 -10.506 1.00 92.00 91 GLY A CA 1
ATOM 690 C C . GLY A 1 91 ? 3.218 5.425 -11.474 1.00 92.00 91 GLY A C 1
ATOM 691 O O . GLY A 1 91 ? 3.052 5.331 -12.689 1.00 92.00 91 GLY A O 1
ATOM 692 N N . HIS A 1 92 ? 3.659 6.543 -10.899 1.00 90.94 92 HIS A N 1
ATOM 693 C CA . HIS A 1 92 ? 4.109 7.715 -11.647 1.00 90.94 92 HIS A CA 1
ATOM 694 C C . HIS A 1 92 ? 5.473 7.473 -12.319 1.00 90.94 92 HIS A C 1
ATOM 696 O O . HIS A 1 92 ? 6.097 6.423 -12.158 1.00 90.94 92 HIS A O 1
ATOM 702 N N . LYS A 1 93 ? 5.957 8.458 -13.084 1.00 91.94 93 LYS A N 1
ATOM 703 C CA . LYS A 1 93 ? 7.300 8.400 -13.668 1.00 91.94 93 LYS A CA 1
ATOM 704 C C . LYS A 1 93 ? 8.386 8.550 -12.607 1.00 91.94 93 LYS A C 1
ATOM 706 O O . LYS A 1 93 ? 8.249 9.318 -11.648 1.00 91.94 93 LYS A O 1
ATOM 711 N N . MET A 1 94 ? 9.501 7.881 -12.845 1.00 84.44 94 MET A N 1
ATOM 712 C CA . MET A 1 94 ? 10.698 7.995 -12.025 1.00 84.44 94 MET A CA 1
ATOM 713 C C . MET A 1 94 ? 11.223 9.436 -12.062 1.00 84.44 94 MET A C 1
ATOM 715 O O . MET A 1 94 ? 11.295 10.058 -13.120 1.00 84.44 94 MET A O 1
ATOM 719 N N . GLY A 1 95 ? 11.478 9.996 -10.876 1.00 86.12 95 GLY A N 1
ATOM 720 C CA . GLY A 1 95 ? 11.791 11.417 -10.659 1.00 86.12 95 GLY A CA 1
ATOM 721 C C . GLY A 1 95 ? 10.646 12.248 -10.064 1.00 86.12 95 GLY A C 1
ATOM 722 O O . GLY A 1 95 ? 10.909 13.246 -9.405 1.00 86.12 95 GLY A O 1
ATOM 723 N N . THR A 1 96 ? 9.389 11.817 -10.219 1.00 89.06 96 THR A N 1
ATOM 724 C CA . THR A 1 96 ? 8.230 12.448 -9.541 1.00 89.06 96 THR A CA 1
ATOM 725 C C . THR A 1 96 ? 7.825 11.744 -8.246 1.00 89.06 96 THR A C 1
ATOM 727 O O . THR A 1 96 ? 6.985 12.243 -7.500 1.00 89.06 96 THR A O 1
ATOM 730 N N . LEU A 1 97 ? 8.409 10.573 -7.974 1.00 89.62 97 LEU A N 1
ATOM 731 C CA . LEU A 1 97 ? 8.099 9.775 -6.795 1.00 89.62 97 LEU A CA 1
ATOM 732 C C . LEU A 1 97 ? 8.727 10.395 -5.540 1.00 89.62 97 LEU A C 1
ATOM 734 O O . LEU A 1 97 ? 9.926 10.658 -5.502 1.00 89.62 97 LEU A O 1
ATOM 738 N N . HIS A 1 98 ? 7.919 10.569 -4.495 1.00 91.31 98 HIS A N 1
ATOM 739 C CA . HIS A 1 98 ? 8.384 11.054 -3.199 1.00 91.31 98 HIS A CA 1
ATOM 740 C C . HIS A 1 98 ? 9.221 9.989 -2.463 1.00 91.31 98 HIS A C 1
ATOM 742 O O . HIS A 1 98 ? 8.881 8.806 -2.479 1.00 91.31 98 HIS A O 1
ATOM 748 N N . GLU A 1 99 ? 10.267 10.404 -1.742 1.00 91.56 99 GLU A N 1
ATOM 749 C CA . GLU A 1 99 ? 11.182 9.513 -1.000 1.00 91.56 99 GLU A CA 1
ATOM 750 C C . GLU A 1 99 ? 10.446 8.571 -0.031 1.00 91.56 99 GLU A C 1
ATOM 752 O O . GLU A 1 99 ? 10.696 7.367 -0.002 1.00 91.56 99 GLU A O 1
ATOM 757 N N . ASN A 1 100 ? 9.446 9.093 0.682 1.00 93.00 100 ASN A N 1
ATOM 758 C CA . ASN A 1 100 ? 8.603 8.316 1.601 1.00 93.00 100 ASN A CA 1
ATOM 759 C C . ASN A 1 100 ? 7.750 7.222 0.934 1.00 93.00 100 ASN A C 1
ATOM 761 O O . ASN A 1 100 ? 7.096 6.480 1.654 1.00 93.00 100 ASN A O 1
ATOM 765 N N . MET A 1 101 ? 7.703 7.120 -0.396 1.00 90.75 101 MET A N 1
ATOM 766 C CA . MET A 1 101 ? 6.978 6.052 -1.102 1.00 90.75 101 MET A CA 1
ATOM 767 C C . MET A 1 101 ? 7.892 4.898 -1.530 1.00 90.75 101 MET A C 1
ATOM 769 O O . MET A 1 101 ? 7.397 3.859 -1.966 1.00 90.75 101 MET A O 1
ATOM 773 N N . LYS A 1 102 ? 9.217 5.046 -1.390 1.00 91.44 102 LYS A N 1
ATOM 774 C CA . LYS A 1 102 ? 10.197 4.050 -1.853 1.00 91.44 102 LYS A CA 1
ATOM 775 C C . LYS A 1 102 ? 10.087 2.699 -1.146 1.00 91.44 102 LYS A C 1
ATOM 777 O O . LYS A 1 102 ? 10.451 1.693 -1.736 1.00 91.44 102 LYS A O 1
ATOM 782 N N . TRP A 1 103 ? 9.554 2.653 0.076 1.00 93.69 103 TRP A N 1
ATOM 783 C CA . TRP A 1 103 ? 9.388 1.403 0.832 1.00 93.69 103 TRP A CA 1
ATOM 784 C C . TRP A 1 103 ? 8.387 0.426 0.197 1.00 93.69 103 TRP A C 1
ATOM 786 O O . TRP A 1 103 ? 8.446 -0.762 0.492 1.00 93.69 103 TRP A O 1
ATOM 796 N N . ALA A 1 104 ? 7.475 0.912 -0.652 1.00 93.94 104 ALA A N 1
ATOM 797 C CA . ALA A 1 104 ? 6.486 0.092 -1.356 1.00 93.94 104 ALA A CA 1
ATOM 798 C C . ALA A 1 104 ? 6.863 -0.168 -2.828 1.00 93.94 104 ALA A C 1
ATOM 800 O O . ALA A 1 104 ? 6.100 -0.795 -3.566 1.00 93.94 104 ALA A O 1
ATOM 801 N N . LEU A 1 105 ? 8.005 0.359 -3.282 1.00 93.88 105 LEU A N 1
ATOM 802 C CA . LEU A 1 105 ? 8.435 0.277 -4.672 1.00 93.88 105 LEU A CA 1
ATOM 803 C C . LEU A 1 105 ? 9.121 -1.069 -4.935 1.00 93.88 105 LEU A C 1
ATOM 805 O O . LEU A 1 105 ? 10.082 -1.417 -4.255 1.00 93.88 105 LEU A O 1
ATOM 809 N N . TYR A 1 106 ? 8.664 -1.784 -5.960 1.00 94.75 106 TYR A N 1
ATOM 810 C CA . TYR A 1 106 ? 9.317 -2.999 -6.447 1.00 94.75 106 TYR A CA 1
ATOM 811 C C . TYR A 1 106 ? 10.495 -2.664 -7.372 1.00 94.75 106 TYR A C 1
ATOM 813 O O . TYR A 1 106 ? 11.564 -3.264 -7.291 1.00 94.75 106 TYR A O 1
ATOM 821 N N . GLY A 1 107 ? 10.318 -1.668 -8.246 1.00 93.19 107 GLY A N 1
ATOM 822 C CA . GLY A 1 107 ? 11.369 -1.201 -9.146 1.00 93.19 107 GLY A CA 1
ATOM 823 C C . GLY A 1 107 ? 10.861 -0.219 -10.196 1.00 93.19 107 GLY A C 1
ATOM 824 O O . GLY A 1 107 ? 9.811 0.402 -10.034 1.00 93.19 107 GLY A O 1
ATOM 825 N N . GLU A 1 108 ? 11.601 -0.091 -11.295 1.00 93.50 108 GLU A N 1
ATOM 826 C CA . GLU A 1 108 ? 11.217 0.729 -12.443 1.00 93.50 108 GLU A CA 1
ATOM 827 C C . GLU A 1 108 ? 11.293 -0.055 -13.757 1.00 93.50 108 GLU A C 1
ATOM 829 O O . GLU A 1 108 ? 12.152 -0.919 -13.952 1.00 93.50 108 GLU A O 1
ATOM 834 N N . ARG A 1 109 ? 10.409 0.277 -14.700 1.00 94.06 109 ARG A N 1
ATOM 835 C CA . ARG A 1 109 ? 10.463 -0.234 -16.074 1.00 94.06 109 ARG A CA 1
ATOM 836 C C . ARG A 1 109 ? 10.139 0.894 -17.041 1.00 94.06 109 ARG A C 1
ATOM 838 O O . ARG A 1 109 ? 9.085 1.510 -16.936 1.00 94.06 109 ARG A O 1
ATOM 845 N N . LEU A 1 110 ? 11.041 1.161 -17.989 1.00 93.62 110 LEU A N 1
ATOM 846 C CA . LEU A 1 110 ? 10.888 2.239 -18.983 1.00 93.62 110 LEU A CA 1
ATOM 847 C C . LEU A 1 110 ? 10.619 3.622 -18.342 1.00 93.62 110 LEU A C 1
ATOM 849 O O . LEU A 1 110 ? 9.884 4.440 -18.891 1.00 93.62 110 LEU A O 1
ATOM 853 N N . GLY A 1 111 ? 11.196 3.870 -17.160 1.00 91.75 111 GLY A N 1
ATOM 854 C CA . GLY A 1 111 ? 11.018 5.114 -16.405 1.00 91.75 111 GLY A CA 1
ATOM 855 C C . GLY A 1 111 ? 9.663 5.258 -15.703 1.00 91.75 111 GLY A C 1
ATOM 856 O O . GLY A 1 111 ? 9.333 6.357 -15.257 1.00 91.75 111 GLY A O 1
ATOM 857 N N . VAL A 1 112 ? 8.870 4.188 -15.602 1.00 93.50 112 VAL A N 1
ATOM 858 C CA . VAL A 1 112 ? 7.639 4.128 -14.800 1.00 93.50 112 VAL A CA 1
ATOM 859 C C . VAL A 1 112 ? 7.903 3.316 -13.534 1.00 93.50 112 VAL A C 1
ATOM 861 O O . VAL A 1 112 ? 8.486 2.232 -13.606 1.00 93.50 112 VAL A O 1
ATOM 864 N N . CYS A 1 113 ? 7.475 3.839 -12.385 1.00 94.12 113 CYS A N 1
ATOM 865 C CA . CYS A 1 113 ? 7.545 3.150 -11.099 1.00 94.12 113 CYS A CA 1
ATOM 866 C C . CYS A 1 113 ? 6.603 1.940 -11.082 1.00 94.12 113 CYS A C 1
ATOM 868 O O . CYS A 1 113 ? 5.445 2.059 -11.485 1.00 94.12 113 CYS A O 1
ATOM 870 N N . ILE A 1 114 ? 7.072 0.807 -10.563 1.00 95.50 114 ILE A N 1
ATOM 871 C CA . ILE A 1 114 ? 6.265 -0.393 -10.330 1.00 95.50 114 ILE A CA 1
ATOM 872 C C . ILE A 1 114 ? 6.197 -0.651 -8.826 1.00 95.50 114 ILE A C 1
ATOM 874 O O . ILE A 1 114 ? 7.233 -0.770 -8.170 1.00 95.50 114 ILE A O 1
ATOM 878 N N . PHE A 1 115 ? 4.985 -0.738 -8.285 1.00 96.25 115 PHE A N 1
ATOM 879 C CA . PHE A 1 115 ? 4.730 -1.024 -6.875 1.00 96.25 115 PHE A CA 1
ATOM 880 C C . PHE A 1 115 ? 4.605 -2.519 -6.603 1.00 96.25 115 PHE A C 1
ATOM 882 O O . PHE A 1 115 ? 4.119 -3.282 -7.440 1.00 96.25 115 PHE A O 1
ATOM 889 N N . ASP A 1 116 ? 5.016 -2.917 -5.402 1.00 95.88 116 ASP A N 1
ATOM 890 C CA . ASP A 1 116 ? 4.864 -4.286 -4.932 1.00 95.88 116 ASP A CA 1
ATOM 891 C C . ASP A 1 116 ? 3.400 -4.553 -4.530 1.00 95.88 116 ASP A C 1
ATOM 893 O O . ASP A 1 116 ? 2.837 -3.927 -3.617 1.00 95.88 116 ASP A O 1
ATOM 897 N N . LEU A 1 117 ? 2.762 -5.488 -5.237 1.00 95.19 117 LEU A N 1
ATOM 898 C CA . LEU A 1 117 ? 1.376 -5.875 -4.984 1.00 95.19 117 LEU A CA 1
ATOM 899 C C . LEU A 1 117 ? 1.211 -6.642 -3.669 1.00 95.19 117 LEU A C 1
ATOM 901 O O . LEU A 1 117 ? 0.147 -6.544 -3.057 1.00 95.19 117 LEU A O 1
ATOM 905 N N . GLU A 1 118 ? 2.235 -7.342 -3.178 1.00 93.19 118 GLU A N 1
ATOM 906 C CA . GLU A 1 118 ? 2.159 -8.059 -1.903 1.00 93.19 118 GLU A CA 1
ATOM 907 C C . GLU A 1 118 ? 2.103 -7.080 -0.724 1.00 93.19 118 GLU A C 1
ATOM 909 O O . GLU A 1 118 ? 1.253 -7.202 0.170 1.00 93.19 118 GLU A O 1
ATOM 914 N N . ILE A 1 119 ? 2.937 -6.039 -0.776 1.00 94.19 119 ILE A N 1
ATOM 915 C CA . ILE A 1 119 ? 2.899 -4.930 0.182 1.00 94.19 119 ILE A CA 1
ATOM 916 C C . ILE A 1 119 ? 1.543 -4.223 0.105 1.00 94.19 119 ILE A C 1
ATOM 918 O O . ILE A 1 119 ? 0.908 -3.982 1.139 1.00 94.19 119 ILE A O 1
ATOM 922 N N . THR A 1 120 ? 1.074 -3.924 -1.106 1.00 93.81 120 THR A N 1
ATOM 923 C CA . THR A 1 120 ? -0.201 -3.229 -1.324 1.00 93.81 120 THR A CA 1
ATOM 924 C C . THR A 1 120 ? -1.375 -4.035 -0.765 1.00 93.81 120 THR A C 1
ATOM 926 O O . THR A 1 120 ? -2.206 -3.486 -0.040 1.00 93.81 120 THR A O 1
ATOM 929 N N . ARG A 1 121 ? -1.410 -5.352 -1.005 1.00 93.06 121 ARG A N 1
ATOM 930 C CA . ARG A 1 121 ? -2.447 -6.260 -0.496 1.00 93.06 121 ARG A CA 1
ATOM 931 C C . ARG A 1 121 ? -2.516 -6.241 1.027 1.00 93.06 121 ARG A C 1
ATOM 933 O O . ARG A 1 121 ? -3.596 -6.080 1.591 1.00 93.06 121 ARG A O 1
ATOM 940 N N . LYS A 1 122 ? -1.370 -6.349 1.706 1.00 91.69 122 LYS A N 1
ATOM 941 C CA . LYS A 1 122 ? -1.307 -6.324 3.176 1.00 91.69 122 LYS A CA 1
ATOM 942 C C . LYS A 1 122 ? -1.901 -5.035 3.751 1.00 91.69 122 LYS A C 1
ATOM 944 O O . LYS A 1 122 ? -2.636 -5.075 4.738 1.00 91.69 122 LYS A O 1
ATOM 949 N N . HIS A 1 123 ? -1.595 -3.897 3.134 1.00 91.56 123 HIS A N 1
ATOM 950 C CA . HIS A 1 123 ? -2.114 -2.603 3.578 1.00 91.56 123 HIS A CA 1
ATOM 951 C C . HIS A 1 123 ? -3.598 -2.439 3.258 1.00 91.56 123 HIS A C 1
ATOM 953 O O . HIS A 1 123 ? -4.331 -1.905 4.087 1.00 91.56 123 HIS A O 1
ATOM 959 N N . LEU A 1 124 ? -4.055 -2.943 2.110 1.00 90.31 124 LEU A N 1
ATOM 960 C CA . LEU A 1 124 ? -5.464 -2.908 1.737 1.00 90.31 124 LEU A CA 1
ATOM 961 C C . LEU A 1 124 ? -6.319 -3.747 2.693 1.00 90.31 124 LEU A C 1
ATOM 963 O O . LEU A 1 124 ? -7.344 -3.261 3.163 1.00 90.31 124 LEU A O 1
ATOM 967 N N . ILE A 1 125 ? -5.863 -4.951 3.051 1.00 88.56 125 ILE A N 1
ATOM 968 C CA . ILE A 1 125 ? -6.529 -5.812 4.041 1.00 88.56 125 ILE A CA 1
ATOM 969 C C . ILE A 1 125 ? -6.596 -5.106 5.398 1.00 88.56 125 ILE A C 1
ATOM 971 O O . ILE A 1 125 ? -7.669 -5.012 5.991 1.00 88.56 125 ILE A O 1
ATOM 975 N N . ARG A 1 126 ? -5.479 -4.531 5.864 1.00 86.94 126 ARG A N 1
ATOM 976 C CA . ARG A 1 126 ? -5.443 -3.789 7.134 1.00 86.94 126 ARG A CA 1
ATOM 977 C C . ARG A 1 126 ? -6.391 -2.591 7.131 1.00 86.94 126 ARG A C 1
ATOM 979 O O . ARG A 1 126 ? -7.106 -2.374 8.104 1.00 86.94 126 ARG A O 1
ATOM 986 N N . PHE A 1 127 ? -6.391 -1.809 6.055 1.00 87.00 127 PHE A N 1
ATOM 987 C CA . PHE A 1 127 ? -7.300 -0.678 5.899 1.00 87.00 127 PHE A CA 1
ATOM 988 C C . PHE A 1 127 ? -8.756 -1.146 5.912 1.00 87.00 127 PHE A C 1
ATOM 990 O O . PHE A 1 127 ? -9.579 -0.579 6.628 1.00 87.00 127 PHE A O 1
ATOM 997 N N . ARG A 1 128 ? -9.068 -2.211 5.168 1.00 81.81 128 ARG A N 1
ATOM 998 C CA . ARG A 1 128 ? -10.422 -2.749 5.077 1.00 81.81 128 ARG A CA 1
ATOM 999 C C . ARG A 1 128 ? -10.918 -3.253 6.427 1.00 81.81 128 ARG A C 1
ATOM 1001 O O . ARG A 1 128 ? -12.037 -2.902 6.770 1.00 81.81 128 ARG A O 1
ATOM 1008 N N . ALA A 1 129 ? -10.082 -3.955 7.194 1.00 82.75 129 ALA A N 1
ATOM 1009 C CA . ALA A 1 129 ? -10.408 -4.428 8.542 1.00 82.75 129 ALA A CA 1
ATOM 1010 C C . ALA A 1 129 ? -10.812 -3.281 9.481 1.00 82.75 129 ALA A C 1
ATOM 1012 O O . ALA A 1 129 ? -11.824 -3.364 10.171 1.00 82.75 129 ALA A O 1
ATOM 1013 N N . VAL A 1 130 ? -10.068 -2.170 9.449 1.00 81.12 130 VAL A N 1
ATOM 1014 C CA . VAL A 1 130 ? -10.392 -0.973 10.245 1.00 81.12 130 VAL A CA 1
ATOM 1015 C C . VAL A 1 130 ? -11.694 -0.326 9.773 1.00 81.12 130 VAL A C 1
ATOM 1017 O O . VAL A 1 130 ? -12.511 0.096 10.584 1.00 81.12 130 VAL A O 1
ATOM 1020 N N . VAL A 1 131 ? -11.913 -0.245 8.460 1.00 80.06 131 VAL A N 1
ATOM 1021 C CA . VAL A 1 131 ? -13.147 0.331 7.907 1.00 80.06 131 VAL A CA 1
ATOM 1022 C C . VAL A 1 131 ? -14.360 -0.532 8.250 1.00 80.06 131 VAL A C 1
ATOM 1024 O O . VAL A 1 131 ? -15.413 0.012 8.585 1.00 80.06 131 VAL A O 1
ATOM 1027 N N . THR A 1 132 ? -14.232 -1.859 8.195 1.00 73.56 132 THR A N 1
ATOM 1028 C CA . THR A 1 132 ? -15.333 -2.778 8.502 1.00 73.56 132 THR A CA 1
ATOM 1029 C C . THR A 1 132 ? -15.731 -2.761 9.976 1.00 73.56 132 THR A C 1
ATOM 1031 O O . THR A 1 132 ? -16.901 -2.990 10.275 1.00 73.56 132 THR A O 1
ATOM 1034 N N . ASP A 1 133 ? -14.791 -2.439 10.866 1.00 70.06 133 ASP A N 1
ATOM 1035 C CA . ASP A 1 133 ? -15.008 -2.301 12.313 1.00 70.06 133 ASP A CA 1
ATOM 1036 C C . ASP A 1 133 ? -15.758 -1.007 12.696 1.00 70.06 133 ASP A C 1
ATOM 1038 O O . ASP A 1 133 ? -16.288 -0.868 13.796 1.00 70.06 133 ASP A O 1
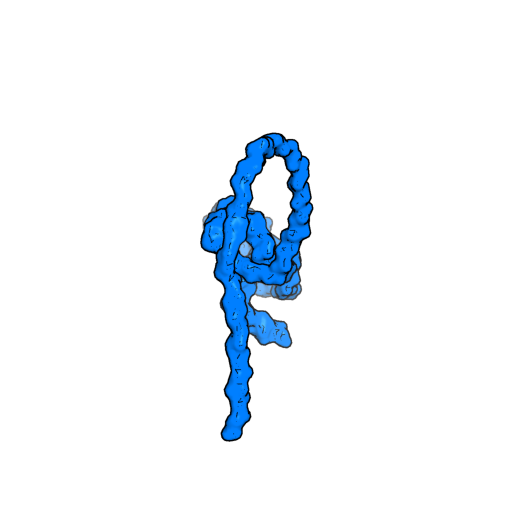ATOM 1042 N N . THR A 1 134 ? -15.874 -0.039 11.778 1.00 66.81 134 THR A N 1
ATOM 1043 C CA . THR A 1 134 ? -16.655 1.172 12.061 1.00 66.81 134 THR A CA 1
ATOM 1044 C C . THR A 1 134 ? -18.151 0.844 12.213 1.00 66.81 134 THR A C 1
ATOM 1046 O O . THR A 1 134 ? -18.707 0.087 11.414 1.00 66.81 134 THR A O 1
ATOM 1049 N N . PRO A 1 135 ? -18.871 1.450 13.178 1.00 56.00 135 PRO A N 1
ATOM 1050 C CA . PRO A 1 135 ? -20.267 1.097 13.482 1.00 56.00 135 PRO A CA 1
ATOM 1051 C C . PRO A 1 135 ? -21.222 1.278 12.289 1.00 56.00 135 PRO A C 1
ATOM 1053 O O . PRO A 1 135 ? -22.248 0.604 12.190 1.00 56.00 135 PRO A O 1
ATOM 1056 N N . HIS A 1 136 ? -20.858 2.145 11.340 1.00 48.50 136 HIS A N 1
ATOM 1057 C CA . HIS A 1 136 ? -21.619 2.415 10.120 1.00 48.50 136 HIS A CA 1
ATOM 1058 C C . HIS A 1 136 ? -21.519 1.298 9.059 1.00 48.50 136 HIS A C 1
ATOM 1060 O O . HIS A 1 136 ? -22.333 1.263 8.135 1.00 48.50 136 HIS A O 1
ATOM 1066 N N . SER A 1 137 ? -20.545 0.388 9.186 1.00 51.91 137 SER A N 1
ATOM 1067 C CA . SER A 1 137 ? -20.291 -0.731 8.265 1.00 51.91 137 SER A CA 1
ATOM 1068 C C . SER A 1 137 ? -21.180 -1.958 8.530 1.00 51.91 137 SER A C 1
ATOM 1070 O O . SER A 1 137 ? -21.316 -2.817 7.662 1.00 51.91 137 SER A O 1
ATOM 1072 N N . SER A 1 138 ? -21.878 -2.016 9.669 1.00 53.12 138 SER A N 1
ATOM 1073 C CA . SER A 1 138 ? -22.857 -3.077 9.976 1.00 53.12 138 SER A CA 1
ATOM 1074 C C . SER A 1 138 ? -23.905 -3.283 8.864 1.00 53.12 138 SER A C 1
ATOM 1076 O O . SER A 1 138 ? -24.294 -4.416 8.593 1.00 53.12 138 SER A O 1
ATOM 1078 N N . HIS A 1 139 ? -24.271 -2.217 8.141 1.00 53.31 139 HIS A N 1
ATOM 1079 C CA . HIS A 1 139 ? -25.141 -2.261 6.954 1.00 53.31 139 HIS A CA 1
ATOM 1080 C C . HIS A 1 139 ? -24.524 -2.961 5.728 1.00 53.31 139 HIS A C 1
ATOM 1082 O O . HIS A 1 139 ? -25.249 -3.439 4.861 1.00 53.31 139 HIS A O 1
ATOM 1088 N N . LEU A 1 140 ? -23.194 -3.001 5.617 1.00 48.47 140 LEU A N 1
ATOM 1089 C CA . LEU A 1 140 ? -22.493 -3.678 4.521 1.00 48.47 140 LEU A CA 1
ATOM 1090 C C . LEU A 1 140 ? -22.373 -5.185 4.767 1.00 48.47 140 LEU A C 1
ATOM 1092 O O . LEU A 1 140 ? -22.309 -5.942 3.804 1.00 48.47 140 LEU A O 1
ATOM 1096 N N . LYS A 1 141 ? -22.399 -5.621 6.034 1.00 51.34 141 LYS A N 1
ATOM 1097 C CA . LYS A 1 141 ? -22.419 -7.043 6.409 1.00 51.34 141 LYS A CA 1
ATOM 1098 C C . LYS A 1 141 ? -23.685 -7.738 5.886 1.00 51.34 141 LYS A C 1
ATOM 1100 O O . LYS A 1 141 ? -23.583 -8.812 5.322 1.00 51.34 141 LYS A O 1
ATOM 1105 N N . SER A 1 142 ? -24.844 -7.076 5.951 1.00 56.38 142 SER A N 1
ATOM 1106 C CA . SER A 1 142 ? -26.111 -7.602 5.409 1.00 56.38 142 SER A CA 1
ATOM 1107 C C . SER A 1 142 ? -26.228 -7.571 3.881 1.00 56.38 142 SER A C 1
ATOM 1109 O O . SER A 1 142 ? -27.233 -8.027 3.352 1.00 56.38 142 SER A O 1
ATOM 1111 N N . LEU A 1 143 ? -25.274 -6.955 3.176 1.00 48.81 143 LEU A N 1
ATOM 1112 C CA . LEU A 1 143 ? -25.249 -6.894 1.709 1.00 48.81 143 LEU A CA 1
ATOM 1113 C C . LEU A 1 143 ? -24.270 -7.901 1.091 1.00 48.81 143 LEU A C 1
ATOM 1115 O O . LEU A 1 143 ? -24.251 -8.035 -0.131 1.00 48.81 143 LEU A O 1
ATOM 1119 N N . LEU A 1 144 ? -23.433 -8.548 1.909 1.00 53.16 144 LEU A N 1
ATOM 1120 C CA . LEU A 1 144 ? -22.470 -9.558 1.465 1.00 53.16 144 LEU A CA 1
ATOM 1121 C C . LEU A 1 144 ? -22.943 -11.007 1.700 1.00 53.16 144 LEU A C 1
ATOM 1123 O O . LEU A 1 144 ? -22.279 -11.912 1.200 1.00 53.16 144 LEU A O 1
ATOM 1127 N N . ASP A 1 145 ? -24.059 -11.202 2.412 1.00 41.09 145 ASP A N 1
ATOM 1128 C CA . ASP A 1 145 ? -24.785 -12.476 2.565 1.00 41.09 145 ASP A CA 1
ATOM 1129 C C . ASP A 1 145 ? -25.978 -12.540 1.593 1.00 41.09 145 ASP A C 1
ATOM 1131 O O . ASP A 1 145 ? -26.246 -13.637 1.046 1.00 41.09 145 ASP A O 1
#

InterPro domains:
  IPR005706 Small ribosomal subunit protein uS2, bacteria/mitochondria/plastid [PTHR12534] (64-133)
  IPR023591 Small ribosomal subunit protein uS2, flavodoxin-like domain superfamily [SSF52313] (80-134)

Secondary structure (DSSP, 8-state):
----------------------------------------PPPPHHHHHHHHH-GGGGGGGS-GGGGSTTTT-TTTS--HHHHHHTTTTEEEETTSS-GGGGGGEEEEETTEEEE-HHHHHHHHHHHHHHHHTSGGGHHHHTT--

Radius of gyration: 32.95 Å; chains: 1; bounding box: 80×28×96 Å

Foldseek 3Di:
DDDDDDDDDDDDDDDDDDDDDDDDDDDDPPPPPCPDPPDLDPDDPVLVVVCVVPVVSCVSNDDPCVVDPCSPPLVVVDDLVVCVVVVVQWDAFAPPDDPVCVVQFPQDDPRITGGDSVVVSVVVSVVVSVVCPPPVNVVVVVVVD

Organism: NCBI:txid1317129

Sequence (145 aa):
VFRMQSAALRSLIRRVASSGMRAMSGNSAAAGSAAPNLRLEIPSADTLQKGTVQPTVLKPYVDAELEKEDLFGLHSLVNIDEMFEARLHYGHKMGTLHENMKWALYGERLGVCIFDLEITRKHLIRFRAVVTDTPHSSHLKSLLD

pLDDT: mean 70.53, std 22.58, range [31.88, 96.25]

=== Feature glossary ===
Legend for the data blocks above and below:

— What the protein is —

The amino-acid sequence is the protein's primary structure: the linear order of residues from the N-terminus to the C-terminus, written in one-letter code. Everything else here — the 3D coordinates, the secondary structure, the domain annotations — is ultimately a consequence of this string.

Database cross-references. InterPro integrates a dozen domain/family signature databases into unified entries with residue-range hits. GO terms attach function/process/location labels with evidence codes. CATH codes position the fold in a four-level structural taxonomy. Organism is the NCBI-taxonomy species name.

— Where its atoms are —

The mmCIF block holds the 3D Cartesian coordinates of each backbone atom (N, Cα, C, O) in ångströms. mmCIF is the PDB's canonical archive format — a tagged-loop text representation of the atomic model.

The six renders are orthographic views along the three Cartesian axes in both directions. Representation (cartoon, sticks, or surface) and color scheme (sequence-rainbow or by-chain) vary across proteins so the training set covers all the common visualization conventions.

— Local backbone conformation —

Secondary structure is the local, repeating backbone conformation. DSSP classifies it into eight states by reading the hydrogen-bond network: three helix types (H, G, I), two β types (E, B), two non-regular types (T, S), and unstructured coil (-).

SS3 is a coarse helix/strand/coil call (letters a/b/c) made by the P-SEA algorithm from inter-Cα distances and dihedrals. It is less detailed than DSSP but needs only Cα positions.

Backbone dihedral angles. Every residue except chain termini has a φ (preceding-C → N → Cα → C) and a ψ (N → Cα → C → next-N). They are reported in degrees following the IUPAC sign convention. Secondary structure is essentially a statement about which (φ, ψ) basin each residue occupies.

— Global shape and packing —

The geometric summary reports three shape descriptors. Rg (radius of gyration) measures how spread out the Cα atoms are about their centre of mass; compact globular proteins have small Rg, elongated or unfolded ones large. Cα contacts (<8 Å, |i−j|>4) count long-range residue pairs in spatial proximity — high for tightly packed folds, near zero for rods or random coil. The bounding-box extents give the protein's footprint along x, y, z in Å.

Solvent accessibility: the surface area of each residue that a 1.4 Å water probe can touch, in Å². When only backbone atoms are present the absolute values are lower than full-atom SASA (side chains contribute most of the area) and are flagged as backbone-only.

Plot images: a contact map (which residues are close in 3D, as an N×N binary image), a Ramachandran scatter (backbone torsion angles, revealing secondary-structure composition at a glance), and — for AlphaFold structures — a PAE heatmap (pairwise prediction confidence).

— Structural neighborhood —

Foldseek's 3Di representation compresses backbone geometry into a per-residue letter drawn from a learned twenty-state alphabet. It captures the tertiary interaction pattern around each residue — which residues are packed against it in space, regardless of where they are in sequence.

Structural nearest neighbors (via Foldseek easy-search vs the PDB). Reported per hit: target PDB id, E-value, and alignment TM-score. A TM-score above ~0.5 is the conventional threshold for 'same fold'.

— Confidence and disorder —

pLDDT (predicted Local Distance Difference Test) is AlphaFold's per-residue confidence score, ranging from 0 to 100. Values above 90 indicate high confidence (typically well-packed cores); 70–90 is confident; 50–70 low confidence; below 50 usually means the region is disordered or the prediction is unreliable there. AlphaFold stores pLDDT in the mmCIF B-factor column.

For experimental (PDB) structures, the B-factor (temperature factor) quantifies the positional spread of each atom in the crystal — a combination of thermal vibration and static disorder — in units of Å². High B-factors mark flexible loops or poorly resolved regions; low B-factors mark the rigid, well-ordered core.

Predicted Aligned Error (PAE) is an AlphaFold confidence matrix: entry (i, j) is the expected error in the position of residue j, in ångströms, when the prediction is superimposed on the true structure at residue i. Low PAE within a block of residues means that block is internally rigid and well-predicted; high PAE between two blocks means their relative placement is uncertain even if each block individually is confident.